Protein AF-A0A2H0YZ43-F1 (afdb_monomer_lite)

pLDDT: mean 73.73, std 10.96, range [47.09, 90.12]

Foldseek 3Di:
DDPVVVLVVVVVVVVVVVVVVVVVCVVDPDPDPQDPLLVQLVVLQVVLNVVVVVVVSSVVSNVVSVVSNVVVVVVVVVVVVCVVDDDD

Organism: NCBI:txid2014244

Structure (mmCIF, N/CA/C/O backbone):
data_AF-A0A2H0YZ43-F1
#
_entry.id   AF-A0A2H0YZ43-F1
#
loop_
_atom_site.group_PDB
_atom_site.id
_atom_site.type_symbol
_atom_site.label_atom_id
_atom_site.label_alt_id
_atom_site.label_comp_id
_atom_site.label_asym_id
_atom_site.label_entity_id
_atom_site.label_seq_id
_atom_site.pdbx_PDB_ins_code
_atom_site.Cartn_x
_atom_site.Cartn_y
_atom_site.Cartn_z
_atom_site.occupancy
_atom_site.B_iso_or_equiv
_atom_site.auth_seq_id
_atom_site.auth_comp_id
_atom_site.auth_asym_id
_atom_site.auth_atom_id
_atom_site.pdbx_PDB_model_num
ATOM 1 N N . MET A 1 1 ? 5.899 -12.396 -20.097 1.00 55.50 1 MET A N 1
ATOM 2 C CA . MET A 1 1 ? 4.814 -11.399 -19.991 1.00 55.50 1 MET A CA 1
ATOM 3 C C . MET A 1 1 ? 5.384 -10.093 -20.485 1.00 55.50 1 MET A C 1
ATOM 5 O O . MET A 1 1 ? 6.437 -9.699 -19.988 1.00 55.50 1 MET A O 1
ATOM 9 N N . ASP A 1 2 ? 4.755 -9.487 -21.485 1.00 76.75 2 ASP A N 1
ATOM 10 C CA . ASP A 1 2 ? 5.210 -8.200 -22.005 1.00 76.75 2 ASP A CA 1
ATOM 11 C C . ASP A 1 2 ? 5.164 -7.122 -20.920 1.00 76.75 2 ASP A C 1
ATOM 13 O O . ASP A 1 2 ? 4.333 -7.172 -20.006 1.00 76.75 2 ASP A O 1
ATOM 17 N N . ALA A 1 3 ? 6.053 -6.132 -21.019 1.00 72.56 3 ALA A N 1
ATOM 18 C CA . ALA A 1 3 ? 6.112 -5.017 -20.072 1.00 72.56 3 ALA A CA 1
ATOM 19 C C . ALA A 1 3 ? 4.749 -4.311 -19.927 1.00 72.56 3 ALA A C 1
ATOM 21 O O . ALA A 1 3 ? 4.358 -3.922 -18.827 1.00 72.56 3 ALA A O 1
ATOM 22 N N . SER A 1 4 ? 3.985 -4.246 -21.017 1.00 76.00 4 SER A N 1
ATOM 23 C CA . SER A 1 4 ? 2.620 -3.723 -21.064 1.00 76.0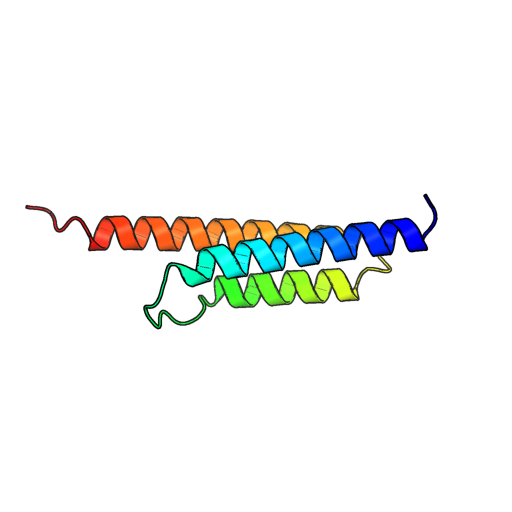0 4 SER A CA 1
ATOM 24 C C . SER A 1 4 ? 1.620 -4.565 -20.261 1.00 76.00 4 SER A C 1
ATOM 26 O O . SER A 1 4 ? 0.801 -4.004 -19.537 1.00 76.00 4 SER A O 1
ATOM 28 N N . GLN A 1 5 ? 1.709 -5.898 -20.297 1.00 75.69 5 GLN A N 1
ATOM 29 C CA . GLN A 1 5 ? 0.845 -6.771 -19.486 1.00 75.69 5 GLN A CA 1
ATOM 30 C C . GLN A 1 5 ? 1.125 -6.632 -17.987 1.00 75.69 5 GLN A C 1
ATOM 32 O O . GLN A 1 5 ? 0.196 -6.671 -17.181 1.00 75.69 5 GLN A O 1
ATOM 37 N N . ILE A 1 6 ? 2.392 -6.441 -17.612 1.00 77.56 6 ILE A N 1
ATOM 38 C CA . ILE A 1 6 ? 2.790 -6.243 -16.213 1.00 77.56 6 ILE A CA 1
ATOM 39 C C . ILE A 1 6 ? 2.232 -4.917 -15.682 1.00 77.56 6 ILE A C 1
ATOM 41 O O . ILE A 1 6 ? 1.644 -4.901 -14.603 1.00 77.56 6 ILE A O 1
ATOM 45 N N . TYR A 1 7 ? 2.327 -3.832 -16.457 1.00 74.62 7 TYR A N 1
ATOM 46 C CA . TYR A 1 7 ? 1.738 -2.543 -16.078 1.00 74.62 7 TYR A CA 1
ATOM 47 C C . TYR A 1 7 ? 0.226 -2.633 -15.879 1.00 74.62 7 TYR A C 1
ATOM 49 O O . TYR A 1 7 ? -0.284 -2.186 -14.854 1.00 74.62 7 TYR A O 1
ATOM 57 N N . ILE A 1 8 ? -0.484 -3.273 -16.812 1.00 80.75 8 ILE A N 1
ATOM 58 C CA . ILE A 1 8 ? -1.938 -3.455 -16.719 1.00 80.75 8 ILE A CA 1
ATOM 59 C C . ILE A 1 8 ? -2.307 -4.247 -15.459 1.00 80.75 8 ILE A C 1
ATOM 61 O O . ILE A 1 8 ? -3.239 -3.869 -14.748 1.00 80.75 8 ILE A O 1
ATOM 65 N N . ALA A 1 9 ? -1.561 -5.309 -15.146 1.00 76.75 9 ALA A N 1
ATOM 66 C CA . ALA A 1 9 ? -1.797 -6.110 -13.950 1.00 76.75 9 ALA A CA 1
ATOM 67 C C . ALA A 1 9 ? -1.599 -5.293 -12.661 1.00 76.75 9 ALA A C 1
ATOM 69 O O . ALA A 1 9 ? -2.438 -5.353 -11.762 1.00 76.75 9 ALA A O 1
ATOM 70 N N . ILE A 1 10 ? -0.542 -4.477 -12.583 1.00 75.88 10 ILE A N 1
ATOM 71 C CA . ILE A 1 10 ? -0.290 -3.598 -11.431 1.00 75.88 10 ILE A CA 1
ATOM 72 C C . ILE A 1 10 ? -1.398 -2.550 -11.304 1.00 75.88 10 ILE A C 1
ATOM 74 O O . ILE A 1 10 ? -1.955 -2.381 -10.220 1.00 75.88 10 ILE A O 1
ATOM 78 N N . SER A 1 11 ? -1.766 -1.877 -12.397 1.00 75.12 11 SER A N 1
ATOM 79 C CA . SER A 1 11 ? -2.843 -0.881 -12.396 1.00 75.12 11 SER A CA 1
ATOM 80 C C . SER A 1 11 ? -4.180 -1.483 -11.960 1.00 75.12 11 SER A C 1
ATOM 82 O O . SER A 1 11 ? -4.908 -0.862 -11.184 1.00 75.12 11 SER A O 1
ATOM 84 N N . ALA A 1 12 ? -4.485 -2.710 -12.391 1.00 83.62 12 ALA A N 1
ATOM 85 C CA . ALA A 1 12 ? -5.678 -3.433 -11.964 1.00 83.62 12 ALA A CA 1
ATOM 86 C C . ALA A 1 12 ? -5.654 -3.738 -10.458 1.00 83.62 12 ALA A C 1
ATOM 88 O O . ALA A 1 12 ? -6.644 -3.496 -9.768 1.00 83.62 12 ALA A O 1
ATOM 89 N N . ILE A 1 13 ? -4.518 -4.198 -9.924 1.00 80.12 13 ILE A N 1
ATOM 90 C CA . ILE A 1 13 ? -4.350 -4.458 -8.487 1.00 80.12 13 ILE A CA 1
ATOM 91 C C . ILE A 1 13 ? -4.521 -3.167 -7.679 1.00 80.12 13 ILE A C 1
ATOM 93 O O . ILE A 1 13 ? -5.256 -3.153 -6.691 1.00 80.12 13 ILE A O 1
ATOM 97 N N . VAL A 1 14 ? -3.909 -2.063 -8.115 1.00 79.38 14 VAL A N 1
ATOM 98 C CA . VAL A 1 14 ? -4.042 -0.752 -7.461 1.00 79.38 14 VAL A 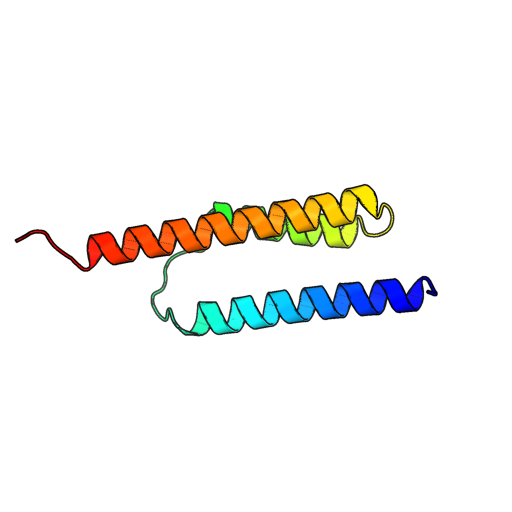CA 1
ATOM 99 C C . VAL A 1 14 ? -5.502 -0.292 -7.448 1.00 79.38 14 VAL A C 1
ATOM 101 O O . VAL A 1 14 ? -5.998 0.132 -6.404 1.00 79.38 14 VAL A O 1
ATOM 104 N N . LEU A 1 15 ? -6.223 -0.425 -8.564 1.00 79.50 15 LEU A N 1
ATOM 105 C CA . LEU A 1 15 ? -7.645 -0.076 -8.636 1.00 79.50 15 LEU A CA 1
ATOM 106 C C . LEU A 1 15 ? -8.505 -0.929 -7.701 1.00 79.50 15 LEU A C 1
ATOM 108 O O . LEU A 1 15 ? -9.387 -0.388 -7.035 1.00 79.50 15 LEU A O 1
ATOM 112 N N . ILE A 1 16 ? -8.230 -2.231 -7.598 1.00 78.69 16 ILE A N 1
ATOM 113 C CA . ILE A 1 16 ? -8.921 -3.120 -6.655 1.00 78.69 16 ILE A CA 1
ATOM 114 C C . ILE A 1 16 ? -8.674 -2.660 -5.214 1.00 78.69 16 ILE A C 1
ATOM 116 O O . ILE A 1 16 ? -9.623 -2.547 -4.440 1.00 78.69 16 ILE A O 1
ATOM 120 N N . VAL A 1 17 ? -7.430 -2.328 -4.856 1.00 77.81 17 VAL A N 1
ATOM 121 C CA . VAL A 1 17 ? -7.090 -1.823 -3.516 1.00 77.81 17 VAL A CA 1
ATOM 122 C C . VAL A 1 17 ? -7.819 -0.509 -3.222 1.00 77.81 17 VAL A C 1
ATOM 124 O O . VAL A 1 17 ? -8.435 -0.378 -2.162 1.00 77.81 17 VAL A O 1
ATOM 127 N N . ILE A 1 18 ? -7.825 0.443 -4.162 1.00 77.88 18 ILE A N 1
ATOM 128 C CA . ILE A 1 18 ? -8.548 1.717 -4.020 1.00 77.88 18 ILE A CA 1
ATOM 129 C C . ILE A 1 18 ? -10.053 1.471 -3.850 1.00 77.88 18 ILE A C 1
ATOM 131 O O . ILE A 1 18 ? -10.669 2.052 -2.954 1.00 77.88 18 ILE A O 1
ATOM 135 N N . ALA A 1 19 ? -10.647 0.594 -4.662 1.00 72.56 19 ALA A N 1
ATOM 136 C CA . ALA A 1 19 ? -12.065 0.255 -4.584 1.00 72.56 19 ALA A CA 1
ATOM 137 C C . ALA A 1 19 ? -12.426 -0.369 -3.227 1.00 72.56 19 ALA A C 1
ATOM 139 O O . ALA A 1 19 ? -13.394 0.051 -2.590 1.00 72.56 19 ALA A O 1
ATOM 140 N N . VAL A 1 20 ? -11.618 -1.312 -2.736 1.00 75.19 20 VAL A N 1
ATOM 141 C CA . VAL A 1 20 ? -11.798 -1.946 -1.422 1.00 75.19 20 VAL A CA 1
ATOM 142 C C . VAL A 1 20 ? -11.699 -0.914 -0.298 1.00 75.19 20 VAL A C 1
ATOM 144 O O . VAL A 1 20 ? -12.569 -0.877 0.576 1.00 75.19 20 VAL A O 1
ATOM 147 N N . LEU A 1 21 ? -10.700 -0.026 -0.338 1.00 67.50 21 LEU A N 1
ATOM 148 C CA . LEU A 1 21 ? -10.560 1.063 0.632 1.00 67.50 21 LEU A CA 1
ATOM 149 C C . LEU A 1 21 ? -11.771 2.001 0.613 1.00 67.50 21 LEU A C 1
ATOM 151 O O . LEU A 1 21 ? -12.272 2.380 1.673 1.00 67.50 21 LEU A O 1
AT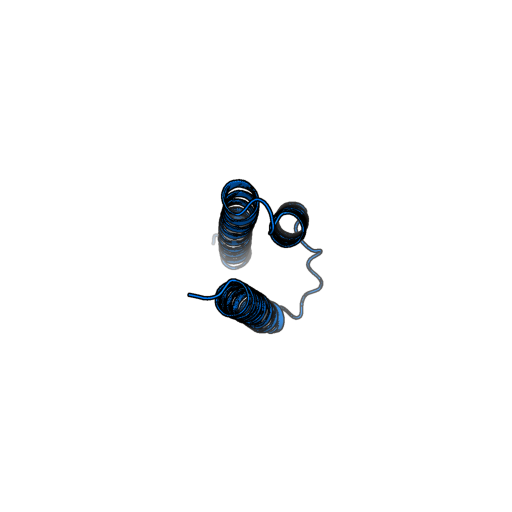OM 155 N N . PHE A 1 22 ? -12.275 2.351 -0.570 1.00 68.62 22 PHE A N 1
ATOM 156 C CA . PHE A 1 22 ? -13.433 3.227 -0.713 1.00 68.62 22 PHE A CA 1
ATOM 157 C C . PHE A 1 22 ? -14.709 2.585 -0.151 1.00 68.62 22 PHE A C 1
ATOM 159 O O . PHE A 1 22 ? -15.456 3.228 0.591 1.00 68.62 22 PHE A O 1
ATOM 166 N N . VAL A 1 23 ? -14.928 1.296 -0.425 1.00 68.25 23 VAL A N 1
ATOM 167 C CA . VAL A 1 23 ? -16.057 0.519 0.111 1.00 68.25 23 VAL A CA 1
ATOM 168 C C . VAL A 1 23 ? -15.974 0.393 1.635 1.00 68.25 23 VAL A C 1
ATOM 170 O O . VAL A 1 23 ? -16.976 0.608 2.319 1.00 68.25 23 VAL A O 1
ATOM 173 N N . LEU A 1 24 ? -14.788 0.125 2.189 1.00 59.81 24 LEU A N 1
ATOM 174 C CA . LEU A 1 24 ? -14.562 0.065 3.638 1.00 59.81 24 LEU A CA 1
ATOM 175 C C . LEU A 1 24 ? -14.798 1.425 4.313 1.00 59.81 24 LEU A C 1
ATOM 177 O O . LEU A 1 24 ? -15.415 1.485 5.378 1.00 59.81 24 LEU A O 1
ATOM 181 N N . LYS A 1 25 ? -14.357 2.521 3.682 1.00 55.38 25 LYS A N 1
ATOM 182 C CA . LYS A 1 25 ? -14.517 3.886 4.202 1.00 55.38 25 LYS A CA 1
ATOM 183 C C . LYS A 1 25 ? -15.973 4.363 4.155 1.00 55.38 25 LYS A C 1
ATOM 185 O O . LYS A 1 25 ? -16.394 5.100 5.041 1.00 55.38 25 LYS A O 1
ATOM 190 N N . ARG A 1 26 ? -16.780 3.892 3.193 1.00 51.44 26 ARG A N 1
ATOM 191 C CA . ARG A 1 26 ? -18.210 4.245 3.060 1.00 51.44 26 ARG A CA 1
ATOM 192 C C . ARG A 1 26 ? -19.050 3.869 4.289 1.00 51.44 26 ARG A C 1
ATOM 194 O O . ARG A 1 26 ? -20.084 4.493 4.520 1.00 51.44 26 ARG A O 1
ATOM 201 N N . LYS A 1 27 ? -18.616 2.882 5.083 1.00 47.41 27 LYS A N 1
ATOM 202 C CA . LYS A 1 27 ? -19.315 2.456 6.307 1.00 47.41 27 LYS A CA 1
ATOM 203 C C . LYS A 1 27 ? -19.155 3.446 7.471 1.00 47.41 27 LYS A C 1
ATOM 205 O O . LYS A 1 27 ? -19.978 3.428 8.380 1.00 47.41 27 LYS A O 1
ATOM 210 N N . ASP A 1 28 ? -18.169 4.343 7.431 1.00 50.16 28 ASP A N 1
ATOM 211 C CA . ASP A 1 28 ? -17.896 5.283 8.519 1.00 50.16 28 ASP A CA 1
ATOM 212 C C . ASP A 1 28 ? -18.259 6.721 8.133 1.00 50.16 28 ASP A C 1
ATOM 214 O O . ASP A 1 28 ? -17.421 7.528 7.746 1.00 50.16 28 ASP A O 1
ATOM 218 N N . ARG A 1 29 ? -19.549 7.057 8.240 1.00 47.09 29 ARG A N 1
ATOM 219 C CA . ARG A 1 29 ? -20.070 8.422 8.027 1.00 47.09 29 ARG A CA 1
ATOM 220 C C . ARG A 1 29 ? -19.698 9.423 9.132 1.00 47.09 29 ARG A C 1
ATOM 222 O O . ARG A 1 29 ? -20.210 10.537 9.131 1.00 47.09 29 ARG A O 1
ATOM 229 N N . ASN A 1 30 ? -18.811 9.065 10.059 1.00 50.53 30 ASN A N 1
ATOM 230 C CA . ASN A 1 30 ? -18.303 9.999 11.055 1.00 50.53 30 ASN A CA 1
ATOM 231 C C . ASN A 1 30 ? -16.963 10.561 10.587 1.00 50.53 30 ASN A C 1
ATOM 233 O O . ASN A 1 30 ? -16.068 9.810 10.221 1.00 50.53 30 ASN A O 1
ATOM 237 N N . GLN A 1 31 ? -16.852 11.888 10.620 1.00 50.44 31 GLN A N 1
ATOM 238 C CA . GLN A 1 31 ? -15.762 12.765 10.167 1.00 50.44 31 GLN A CA 1
ATOM 239 C C . GLN A 1 31 ? -14.408 12.521 10.877 1.00 50.44 31 GLN A C 1
ATOM 241 O O . GLN A 1 31 ? -13.733 13.453 11.316 1.00 50.44 31 GLN A O 1
ATOM 246 N N . LYS A 1 32 ? -13.990 11.267 11.064 1.00 55.31 32 LYS A N 1
ATOM 247 C CA . LYS A 1 32 ? -12.713 10.934 11.686 1.00 55.31 32 LYS A CA 1
ATOM 248 C C . LYS A 1 32 ? -11.625 11.201 10.650 1.00 55.31 32 LYS A C 1
ATOM 250 O O . LYS A 1 32 ? -11.509 10.494 9.651 1.00 55.31 32 LYS A O 1
ATOM 255 N N . LYS A 1 33 ? -10.896 12.298 10.885 1.00 59.94 33 LYS A N 1
ATOM 256 C CA . LYS A 1 33 ? -9.706 12.740 10.147 1.00 59.94 33 LYS A CA 1
ATOM 257 C C . LYS A 1 33 ? -8.874 11.528 9.723 1.00 59.94 33 LYS A C 1
ATOM 259 O O . LYS A 1 33 ? -8.671 10.623 10.533 1.00 59.94 33 LYS A O 1
ATOM 264 N N . LEU A 1 34 ? -8.417 11.521 8.466 1.00 58.22 34 LEU A N 1
ATOM 265 C CA . LEU A 1 34 ? -7.455 10.531 7.977 1.00 58.22 34 LEU A CA 1
ATOM 266 C C . LEU A 1 34 ? -6.336 10.402 9.012 1.00 58.22 34 LEU A C 1
ATOM 268 O O . LEU A 1 34 ? -5.728 11.406 9.387 1.00 58.22 34 LEU A O 1
ATOM 272 N N . SER A 1 35 ? -6.118 9.184 9.509 1.00 72.31 35 SER A N 1
ATOM 273 C CA . SER A 1 35 ? -5.008 8.919 10.415 1.00 72.31 35 SER A CA 1
ATOM 274 C C . SER A 1 35 ? -3.713 9.361 9.728 1.00 72.31 35 SER A C 1
ATOM 276 O O . SER A 1 35 ? -3.543 9.083 8.536 1.00 72.31 35 SER A O 1
ATOM 278 N N . PRO A 1 36 ? -2.783 10.017 10.439 1.00 76.88 36 PRO A N 1
ATOM 279 C CA . PRO A 1 36 ? -1.457 10.312 9.903 1.00 76.88 36 PRO A CA 1
ATOM 280 C C . PRO A 1 36 ? -0.784 9.065 9.311 1.00 76.88 36 PRO A C 1
ATOM 282 O O . PRO A 1 36 ? -0.098 9.157 8.299 1.00 76.88 36 PRO A O 1
ATOM 285 N N . LEU A 1 37 ? -1.053 7.887 9.889 1.00 75.00 37 LEU A N 1
ATOM 286 C CA . LEU A 1 37 ? -0.561 6.599 9.401 1.00 75.00 37 LEU A CA 1
ATOM 287 C C . LEU A 1 37 ? -1.171 6.219 8.046 1.00 75.00 37 LEU A C 1
ATOM 289 O O . LEU A 1 37 ? -0.457 5.753 7.162 1.00 75.00 37 LEU A O 1
ATOM 293 N N . ALA A 1 38 ? -2.469 6.468 7.857 1.00 76.31 38 ALA A N 1
ATOM 294 C CA . ALA A 1 38 ? -3.140 6.258 6.577 1.00 76.31 38 ALA A CA 1
ATOM 295 C C . ALA A 1 38 ? -2.617 7.213 5.496 1.00 76.31 38 ALA A C 1
ATOM 297 O O . ALA A 1 38 ? -2.440 6.797 4.356 1.00 76.31 38 ALA A O 1
ATOM 298 N N . ALA A 1 39 ? -2.337 8.474 5.844 1.00 79.69 39 ALA A N 1
ATOM 299 C CA . ALA A 1 39 ? -1.731 9.429 4.916 1.00 79.69 39 ALA A CA 1
ATOM 300 C C . ALA A 1 39 ? -0.322 8.980 4.491 1.00 79.69 39 ALA A C 1
ATOM 302 O O . ALA A 1 39 ? -0.001 8.992 3.304 1.00 79.69 39 ALA A O 1
ATOM 303 N N . PHE A 1 40 ? 0.487 8.512 5.443 1.00 83.06 40 PHE A N 1
ATOM 304 C CA . PHE A 1 40 ? 1.833 8.007 5.179 1.00 83.06 40 PHE A CA 1
ATOM 305 C C . PHE A 1 40 ? 1.821 6.745 4.306 1.00 83.06 40 PHE A C 1
ATOM 307 O O . PHE A 1 40 ? 2.572 6.649 3.338 1.00 83.06 40 PHE A O 1
ATOM 314 N N . ALA A 1 41 ? 0.908 5.811 4.594 1.00 82.06 41 ALA A N 1
ATOM 315 C CA . ALA A 1 41 ? 0.666 4.631 3.770 1.00 82.06 41 ALA A CA 1
ATOM 316 C C . ALA A 1 41 ? 0.288 5.006 2.329 1.00 82.06 41 ALA A C 1
ATOM 318 O O . ALA A 1 41 ? 0.785 4.406 1.379 1.00 82.06 41 ALA A O 1
ATOM 319 N N . PHE A 1 42 ? -0.551 6.030 2.159 1.00 80.94 42 PHE A N 1
ATOM 320 C CA . PHE A 1 42 ? -0.962 6.512 0.843 1.00 80.94 42 PHE A CA 1
ATOM 321 C C . PHE A 1 42 ? 0.211 7.078 0.040 1.00 80.94 42 PHE A C 1
ATOM 323 O O . PHE A 1 42 ? 0.362 6.754 -1.135 1.00 80.94 42 PHE A O 1
ATOM 330 N N . ILE A 1 43 ? 1.061 7.885 0.681 1.00 85.94 43 ILE A N 1
ATOM 331 C CA . ILE A 1 43 ? 2.264 8.443 0.053 1.00 85.94 43 ILE A CA 1
ATOM 332 C C . ILE A 1 43 ? 3.201 7.312 -0.378 1.00 85.94 43 ILE A C 1
ATOM 334 O O . ILE A 1 43 ? 3.627 7.299 -1.524 1.00 85.94 43 ILE A O 1
ATOM 338 N N . LEU A 1 44 ? 3.444 6.322 0.486 1.00 84.38 44 LEU A N 1
ATOM 339 C CA . LEU A 1 44 ? 4.260 5.144 0.168 1.00 84.38 44 LEU A CA 1
ATOM 340 C C . LEU A 1 44 ? 3.751 4.383 -1.060 1.00 84.38 44 LEU A C 1
ATOM 342 O O . LEU A 1 44 ? 4.542 4.027 -1.933 1.00 84.38 44 LEU A O 1
ATOM 346 N N . VAL A 1 45 ? 2.437 4.174 -1.161 1.00 82.19 45 VAL A N 1
ATOM 347 C CA . VAL A 1 45 ? 1.832 3.514 -2.325 1.00 82.19 45 VAL A CA 1
ATOM 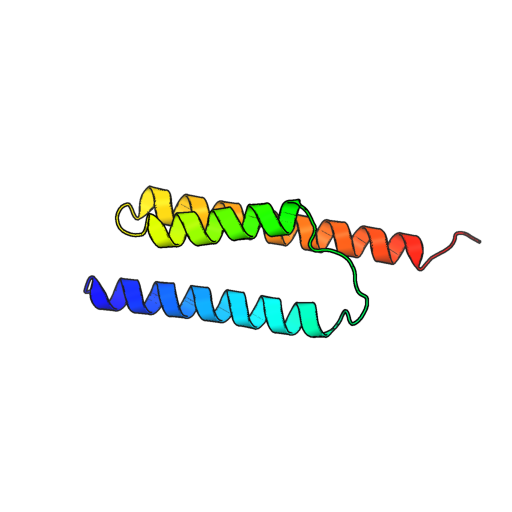348 C C . VAL A 1 45 ? 2.003 4.362 -3.586 1.00 82.19 45 VAL A C 1
ATOM 350 O O . VAL A 1 45 ? 2.425 3.832 -4.609 1.00 82.19 45 VAL A O 1
ATOM 353 N N . ILE A 1 46 ? 1.735 5.670 -3.524 1.00 80.88 46 ILE A N 1
ATOM 354 C CA . ILE A 1 46 ? 1.909 6.576 -4.673 1.00 80.88 46 ILE A CA 1
ATOM 355 C C . ILE A 1 46 ? 3.373 6.598 -5.122 1.00 80.88 46 ILE A C 1
ATOM 357 O O . ILE A 1 46 ? 3.651 6.424 -6.305 1.00 80.88 46 ILE A O 1
ATOM 361 N N . THR A 1 47 ? 4.314 6.758 -4.192 1.00 84.06 47 THR A N 1
ATOM 362 C CA . THR A 1 47 ? 5.750 6.751 -4.487 1.00 84.06 47 THR A CA 1
ATOM 363 C C . THR A 1 47 ? 6.188 5.417 -5.084 1.00 84.06 47 THR A C 1
ATOM 365 O O . THR A 1 47 ? 6.950 5.419 -6.043 1.00 84.06 47 THR A O 1
ATOM 368 N N . GLY A 1 48 ? 5.675 4.286 -4.592 1.00 80.81 48 GLY A N 1
ATOM 369 C CA . GLY A 1 48 ? 5.981 2.973 -5.159 1.00 80.81 48 GLY A CA 1
ATOM 370 C C . GLY A 1 48 ? 5.416 2.756 -6.566 1.00 80.81 48 GLY A C 1
ATOM 371 O O . GLY A 1 48 ? 6.045 2.085 -7.377 1.00 80.81 48 GLY A O 1
ATOM 372 N N . ILE A 1 49 ? 4.276 3.372 -6.892 1.00 77.81 49 ILE A N 1
ATOM 373 C CA . ILE A 1 49 ? 3.731 3.384 -8.259 1.00 77.81 49 ILE A CA 1
ATOM 374 C C . ILE A 1 49 ? 4.605 4.247 -9.182 1.00 77.81 49 ILE A C 1
ATOM 376 O O . ILE A 1 49 ? 4.884 3.840 -10.307 1.00 77.81 49 ILE A O 1
ATOM 380 N N . VAL A 1 50 ? 5.058 5.416 -8.713 1.00 78.50 50 VAL A N 1
ATOM 381 C CA . VAL A 1 50 ? 5.940 6.316 -9.482 1.00 78.50 50 VAL A CA 1
ATOM 382 C C . VAL A 1 50 ? 7.309 5.677 -9.733 1.00 78.50 50 VAL A C 1
ATOM 384 O O . VAL A 1 50 ? 7.825 5.770 -10.838 1.00 78.50 50 VAL A O 1
ATOM 387 N N . PHE A 1 51 ? 7.862 4.962 -8.751 1.00 81.12 51 PHE A N 1
ATOM 388 C CA . PHE A 1 51 ? 9.097 4.175 -8.881 1.00 81.12 51 PHE A CA 1
ATOM 389 C C . PHE A 1 51 ? 8.889 2.816 -9.582 1.00 81.12 51 PHE A C 1
ATOM 391 O O . PHE A 1 51 ? 9.717 1.919 -9.445 1.00 81.12 51 PHE A O 1
ATOM 398 N N . GLY A 1 52 ? 7.798 2.646 -10.339 1.00 66.81 52 GLY A N 1
ATOM 399 C CA . GLY A 1 52 ? 7.450 1.395 -11.023 1.00 66.81 52 GLY A CA 1
ATOM 400 C C . GLY A 1 52 ? 8.492 0.892 -12.033 1.00 66.81 52 GLY A C 1
ATOM 401 O O . GLY A 1 52 ? 8.494 -0.301 -12.344 1.00 66.81 52 GLY A O 1
ATOM 402 N N . ASP A 1 53 ? 9.395 1.766 -12.488 1.00 73.44 53 ASP A N 1
ATOM 403 C CA . ASP A 1 53 ? 10.540 1.400 -13.329 1.00 73.44 53 ASP A CA 1
ATOM 404 C C . ASP A 1 53 ? 11.526 0.492 -12.575 1.00 73.44 53 ASP A C 1
ATOM 406 O O . ASP A 1 53 ? 11.893 -0.583 -13.059 1.00 73.44 53 ASP A O 1
ATOM 410 N N . ASP A 1 54 ? 11.864 0.850 -11.333 1.00 78.62 54 ASP A N 1
ATOM 411 C CA . ASP A 1 54 ? 12.628 0.001 -10.421 1.00 78.62 54 ASP A CA 1
ATOM 412 C C . ASP A 1 54 ? 11.679 -0.912 -9.652 1.00 78.62 54 ASP A C 1
ATOM 414 O O . ASP A 1 54 ? 11.345 -0.691 -8.487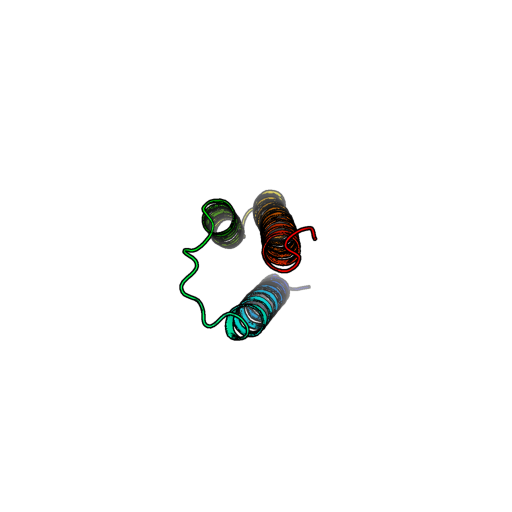 1.00 78.62 54 ASP A O 1
ATOM 418 N N . ARG A 1 55 ? 11.255 -1.989 -10.319 1.00 79.00 55 ARG A N 1
ATOM 419 C CA . ARG A 1 55 ? 10.278 -2.968 -9.810 1.00 79.00 55 ARG A CA 1
ATOM 420 C C . ARG A 1 55 ? 10.524 -3.385 -8.358 1.00 79.00 55 ARG A C 1
ATOM 422 O O . ARG A 1 55 ? 9.580 -3.487 -7.583 1.00 79.00 55 ARG A O 1
ATOM 429 N N . ILE A 1 56 ? 11.783 -3.617 -7.980 1.00 83.94 56 ILE A N 1
ATOM 430 C CA . ILE A 1 56 ? 12.158 -4.021 -6.615 1.00 83.94 56 ILE A CA 1
ATOM 431 C C . ILE A 1 56 ? 11.785 -2.928 -5.607 1.00 83.94 56 ILE A C 1
ATOM 433 O O . ILE A 1 56 ? 11.175 -3.216 -4.575 1.00 83.94 56 ILE A O 1
ATOM 437 N N . ILE A 1 57 ? 12.120 -1.676 -5.916 1.00 81.50 57 ILE A N 1
ATOM 438 C CA . ILE A 1 57 ? 11.843 -0.513 -5.073 1.00 81.50 57 ILE A CA 1
ATOM 439 C C . ILE A 1 57 ? 10.335 -0.243 -5.077 1.00 81.50 57 ILE A C 1
ATOM 441 O O . ILE A 1 57 ? 9.719 -0.232 -4.011 1.00 81.50 57 ILE A O 1
ATOM 445 N N . GLY A 1 58 ? 9.714 -0.149 -6.254 1.00 81.88 58 GLY A N 1
ATOM 446 C CA . GLY A 1 58 ? 8.284 0.112 -6.412 1.00 81.88 58 GLY A CA 1
ATOM 447 C C . GLY A 1 58 ? 7.396 -0.878 -5.653 1.00 81.88 58 GLY A C 1
ATOM 448 O O . GLY A 1 58 ? 6.543 -0.467 -4.863 1.00 81.88 58 GLY A O 1
ATOM 449 N N . TYR A 1 59 ? 7.638 -2.186 -5.794 1.00 81.56 59 TYR A N 1
ATOM 450 C CA . TYR A 1 59 ? 6.867 -3.203 -5.070 1.00 81.56 59 TYR A CA 1
ATOM 451 C C . TYR A 1 59 ? 7.124 -3.195 -3.566 1.00 81.56 59 TYR A C 1
ATOM 453 O O . TYR A 1 59 ? 6.191 -3.426 -2.797 1.00 81.56 59 TYR A O 1
ATOM 461 N N . SER A 1 60 ? 8.350 -2.891 -3.134 1.00 86.50 60 SER A N 1
ATOM 462 C CA . SER A 1 60 ? 8.667 -2.777 -1.707 1.00 86.50 60 SER A CA 1
ATOM 463 C C . SER A 1 60 ? 7.918 -1.606 -1.070 1.00 86.50 60 SER A C 1
ATOM 465 O O . SER A 1 60 ? 7.284 -1.774 -0.030 1.00 86.50 60 SER A O 1
ATOM 467 N N . LEU A 1 61 ? 7.913 -0.439 -1.722 1.00 86.12 61 LEU A N 1
ATOM 468 C CA . LEU A 1 61 ? 7.175 0.750 -1.280 1.00 86.12 61 LEU A CA 1
ATOM 469 C C . LEU A 1 61 ? 5.662 0.495 -1.218 1.00 86.12 61 LEU A C 1
ATOM 471 O O . LEU A 1 61 ? 5.031 0.802 -0.204 1.00 86.12 61 LEU A O 1
ATOM 475 N N . ILE A 1 62 ? 5.089 -0.126 -2.256 1.00 83.44 62 ILE A N 1
ATOM 476 C CA . ILE A 1 62 ? 3.665 -0.499 -2.279 1.00 83.44 62 ILE A CA 1
ATOM 477 C C . ILE A 1 62 ? 3.351 -1.495 -1.155 1.00 83.44 62 ILE A C 1
ATOM 479 O O . ILE A 1 62 ? 2.372 -1.314 -0.429 1.00 83.44 62 ILE A O 1
ATOM 483 N N . GLY A 1 63 ? 4.187 -2.521 -0.978 1.00 85.62 63 GLY A N 1
ATOM 484 C CA . GLY A 1 63 ? 4.020 -3.533 0.062 1.00 85.62 63 GLY A CA 1
ATOM 485 C C . GLY A 1 63 ? 4.051 -2.936 1.468 1.00 85.62 63 GLY A C 1
ATOM 486 O O . GLY A 1 63 ? 3.151 -3.192 2.268 1.00 85.62 63 GLY A O 1
ATOM 487 N N . ILE A 1 64 ? 5.032 -2.078 1.758 1.00 90.12 64 ILE A N 1
ATOM 488 C CA . ILE A 1 64 ? 5.148 -1.382 3.048 1.00 90.12 64 ILE A CA 1
ATOM 489 C C . ILE A 1 64 ? 3.937 -0.470 3.279 1.00 90.12 64 ILE A C 1
ATOM 491 O O . ILE A 1 64 ? 3.351 -0.490 4.364 1.00 90.12 64 ILE A O 1
ATOM 495 N N . GLY A 1 65 ? 3.520 0.292 2.263 1.00 87.44 65 GLY A N 1
ATOM 496 C CA . GLY A 1 65 ? 2.335 1.145 2.343 1.00 87.44 65 GLY A CA 1
ATOM 497 C C . GLY A 1 65 ? 1.065 0.351 2.658 1.00 87.44 65 GLY A C 1
ATOM 498 O O . GLY A 1 65 ? 0.283 0.744 3.526 1.00 87.44 65 GLY A O 1
ATOM 499 N N . LEU A 1 66 ? 0.892 -0.819 2.038 1.00 84.75 66 LEU A N 1
ATOM 500 C CA . LEU A 1 66 ? -0.242 -1.702 2.305 1.00 84.75 66 LEU A CA 1
ATOM 501 C C . LEU A 1 66 ? -0.227 -2.254 3.739 1.00 84.75 66 LEU A C 1
ATOM 503 O O . LEU A 1 66 ? -1.255 -2.224 4.417 1.00 84.75 66 LEU A O 1
ATOM 507 N N . VAL A 1 67 ? 0.928 -2.716 4.227 1.00 88.00 67 VAL A N 1
ATOM 508 C CA . VAL A 1 67 ? 1.074 -3.219 5.605 1.00 88.00 67 VAL A CA 1
ATOM 509 C C . VAL A 1 67 ? 0.735 -2.128 6.623 1.00 88.00 67 VAL A C 1
ATOM 511 O O . VAL A 1 67 ? -0.024 -2.377 7.562 1.00 88.00 67 VAL A O 1
ATOM 514 N N . LEU A 1 68 ? 1.219 -0.900 6.418 1.00 85.88 68 LEU A N 1
ATOM 515 C CA . LEU A 1 68 ? 0.897 0.236 7.288 1.00 85.88 68 LEU A CA 1
ATOM 516 C C . LEU A 1 68 ? -0.599 0.563 7.292 1.00 85.88 68 LEU A C 1
ATOM 518 O O . LEU A 1 68 ? -1.160 0.825 8.357 1.00 85.88 68 LEU A O 1
ATOM 522 N N . ALA A 1 69 ? -1.260 0.498 6.134 1.00 82.56 69 ALA A N 1
ATOM 523 C CA . ALA A 1 69 ? -2.702 0.702 6.046 1.00 82.56 69 ALA A CA 1
ATOM 524 C C . ALA A 1 69 ? -3.480 -0.359 6.845 1.00 82.56 69 ALA A C 1
ATOM 526 O O . ALA A 1 69 ? -4.427 -0.023 7.558 1.00 82.56 69 ALA A O 1
ATOM 527 N N . ILE A 1 70 ? -3.062 -1.628 6.785 1.00 81.56 70 ILE A N 1
ATOM 528 C CA . ILE A 1 70 ? -3.672 -2.710 7.574 1.00 81.56 70 ILE A CA 1
ATOM 529 C C . ILE A 1 70 ? -3.503 -2.445 9.074 1.00 81.56 70 ILE A C 1
ATOM 531 O O . ILE A 1 70 ? -4.481 -2.530 9.821 1.00 81.56 70 ILE A O 1
ATOM 535 N N . ILE A 1 71 ? -2.295 -2.082 9.517 1.00 84.69 71 ILE A N 1
ATOM 536 C CA . ILE A 1 71 ? -2.013 -1.765 10.926 1.00 84.69 71 ILE A CA 1
ATOM 537 C C . ILE A 1 71 ? -2.904 -0.617 11.412 1.00 84.69 71 ILE A C 1
ATOM 539 O O . ILE A 1 71 ? -3.489 -0.710 12.494 1.00 84.69 71 ILE A O 1
ATOM 543 N N . ASP A 1 72 ? -3.047 0.441 10.613 1.00 82.62 72 ASP A N 1
ATOM 544 C CA . ASP A 1 72 ? -3.891 1.587 10.951 1.00 82.62 72 ASP A CA 1
ATOM 545 C C . ASP A 1 72 ? -5.365 1.185 11.105 1.00 82.62 72 ASP A C 1
ATOM 547 O O . ASP A 1 72 ? -6.001 1.510 12.110 1.00 82.62 72 ASP A O 1
ATOM 551 N N . ILE A 1 73 ? -5.892 0.382 10.173 1.00 77.62 73 ILE A N 1
ATOM 552 C CA . ILE A 1 73 ? -7.272 -0.120 10.223 1.00 77.62 73 ILE A CA 1
ATOM 553 C C . ILE A 1 73 ? -7.502 -0.972 11.475 1.00 77.62 73 ILE A C 1
ATOM 555 O O . ILE A 1 73 ? -8.499 -0.773 12.176 1.00 77.62 73 ILE A O 1
ATOM 559 N N . VAL A 1 74 ? -6.597 -1.906 11.781 1.00 81.00 74 VAL A N 1
ATOM 560 C CA . VAL A 1 74 ? -6.702 -2.767 12.971 1.00 81.00 74 VAL A CA 1
ATOM 561 C C . VAL A 1 74 ? -6.652 -1.927 14.249 1.00 81.00 74 VAL A C 1
ATOM 563 O O . VAL A 1 74 ? -7.454 -2.140 15.161 1.00 81.00 74 VAL A O 1
ATOM 566 N N . ARG A 1 75 ? -5.770 -0.921 14.307 1.00 79.56 75 ARG A N 1
ATOM 567 C CA . ARG A 1 75 ? -5.645 -0.012 15.455 1.00 79.56 75 ARG A CA 1
ATOM 568 C C . ARG A 1 75 ? -6.899 0.838 15.660 1.00 79.56 75 ARG A C 1
ATOM 570 O O . ARG A 1 75 ? -7.359 0.984 16.793 1.00 79.56 75 ARG A O 1
ATOM 577 N N . ILE A 1 76 ? -7.479 1.373 14.585 1.00 77.31 76 ILE A N 1
ATOM 578 C CA . ILE A 1 76 ? -8.713 2.170 14.643 1.00 77.31 76 ILE A CA 1
ATOM 579 C C . ILE A 1 76 ? -9.904 1.308 15.078 1.00 77.31 76 ILE A C 1
ATOM 581 O O . ILE A 1 76 ? -10.734 1.777 15.860 1.00 77.31 76 ILE A O 1
ATOM 585 N N . ARG A 1 77 ? -9.991 0.055 14.607 1.00 73.38 77 ARG A N 1
ATOM 586 C CA . ARG A 1 77 ? -11.049 -0.886 15.012 1.00 73.38 77 ARG A CA 1
ATOM 587 C C . ARG A 1 77 ? -10.991 -1.202 16.503 1.00 73.38 77 ARG A C 1
ATOM 589 O O . ARG A 1 77 ? -11.997 -0.997 17.174 1.00 73.38 77 ARG A O 1
ATOM 596 N N . LYS A 1 78 ? -9.815 -1.567 17.032 1.00 71.38 78 LYS A N 1
ATOM 597 C CA . LYS A 1 78 ? -9.630 -1.806 18.476 1.00 71.38 78 LYS A CA 1
ATOM 598 C C . LYS A 1 78 ? -10.032 -0.598 19.323 1.00 71.38 78 LYS A C 1
ATOM 600 O O . LYS A 1 78 ? -10.715 -0.752 20.327 1.00 71.38 78 LYS A O 1
ATOM 605 N N . LYS A 1 79 ? -9.659 0.616 18.896 1.00 69.81 79 LYS A N 1
ATOM 606 C CA . LYS A 1 79 ? -10.036 1.845 19.611 1.00 69.81 79 LYS A CA 1
ATOM 607 C C . LYS A 1 79 ? -11.555 2.055 19.651 1.00 69.81 79 LYS A C 1
ATOM 609 O O . LYS A 1 79 ? -12.078 2.493 20.665 1.00 69.81 79 LYS A O 1
ATOM 614 N N . LYS A 1 80 ? -12.268 1.740 18.564 1.00 65.44 80 LYS A N 1
ATOM 615 C CA . LYS A 1 80 ? -13.736 1.838 18.528 1.00 65.44 80 LYS A CA 1
ATOM 616 C C . LYS A 1 80 ? -14.430 0.805 19.406 1.00 65.44 80 LYS A C 1
ATOM 618 O O . LYS A 1 80 ? -15.407 1.166 20.045 1.00 65.44 80 LYS A O 1
ATOM 623 N N . GLU A 1 81 ? -13.940 -0.432 19.434 1.00 63.22 81 GLU A N 1
ATOM 624 C CA . GLU A 1 81 ? -14.494 -1.484 20.299 1.00 63.22 81 GLU A CA 1
ATOM 625 C C . GLU A 1 81 ? -14.374 -1.104 21.780 1.00 63.22 81 GLU A C 1
ATOM 627 O O . GLU A 1 81 ? -15.329 -1.270 22.537 1.00 63.22 81 GLU A O 1
ATOM 632 N N . GLN A 1 82 ? -13.247 -0.496 22.161 1.00 60.72 82 GLN A N 1
ATOM 633 C CA . GLN A 1 82 ? -12.995 -0.039 23.526 1.00 60.72 82 GLN A CA 1
ATOM 634 C C . GLN A 1 82 ? -13.849 1.179 23.930 1.00 60.72 82 GLN A C 1
ATOM 636 O O . GLN A 1 82 ? -14.320 1.227 25.058 1.00 60.72 82 GLN A O 1
ATOM 641 N N . ASP A 1 83 ? -14.124 2.113 23.011 1.00 59.12 83 ASP A N 1
ATOM 642 C CA . ASP A 1 83 ? -15.060 3.230 23.256 1.00 59.12 83 ASP A CA 1
ATOM 643 C C . ASP A 1 83 ? -16.539 2.773 23.297 1.00 59.12 83 ASP A C 1
ATOM 645 O O . ASP A 1 83 ? -17.384 3.477 23.846 1.00 59.12 83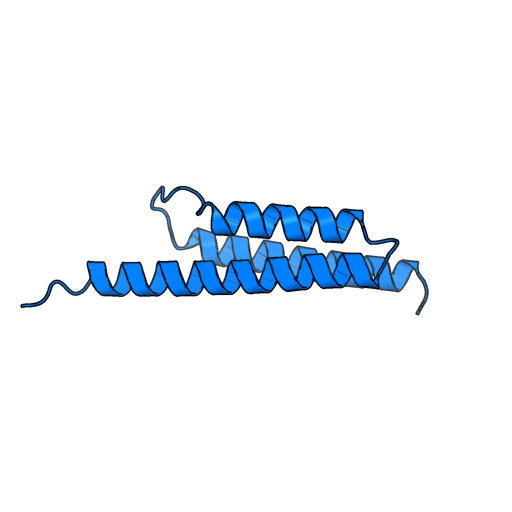 ASP A O 1
ATOM 649 N N . SER A 1 84 ? -16.881 1.623 22.695 1.00 61.72 84 SER A N 1
ATOM 650 C CA . SER A 1 84 ? -18.264 1.109 22.620 1.00 61.72 84 SER A CA 1
ATOM 651 C C . SER A 1 84 ? -18.669 0.158 23.750 1.00 61.72 84 SER A C 1
ATOM 653 O O . SER A 1 84 ? -19.850 -0.162 23.866 1.00 61.72 84 SER A O 1
ATOM 655 N N . ASN A 1 85 ? -17.717 -0.279 24.577 1.00 61.78 85 ASN A N 1
ATOM 656 C CA . ASN A 1 85 ? -17.980 -1.052 25.787 1.00 61.78 85 ASN A CA 1
ATOM 657 C C . ASN A 1 85 ? -17.476 -0.257 27.001 1.00 61.78 85 ASN A C 1
ATOM 659 O O . ASN A 1 85 ? -16.360 -0.508 27.464 1.00 61.78 85 ASN A O 1
ATOM 663 N N . PRO A 1 86 ? -18.240 0.741 27.489 1.00 56.38 86 PRO A N 1
ATOM 664 C CA . PRO A 1 86 ? -17.911 1.375 28.750 1.00 56.38 86 PRO A CA 1
ATOM 665 C C . PRO A 1 86 ? -18.049 0.298 29.823 1.00 56.38 86 PRO A C 1
ATOM 667 O O . PRO A 1 86 ? -19.128 -0.261 30.012 1.00 56.38 86 PRO A O 1
ATOM 670 N N . SER A 1 87 ? -16.928 -0.036 30.456 1.00 68.69 87 SER A N 1
ATOM 671 C CA . SER A 1 87 ? -16.871 -0.896 31.629 1.00 68.69 87 SER A CA 1
ATOM 672 C C . SER A 1 87 ? -18.003 -0.517 32.583 1.00 68.69 87 SER A C 1
ATOM 674 O O . SER A 1 87 ? -18.072 0.632 33.027 1.00 68.69 87 SER A O 1
ATOM 676 N N . GLN A 1 88 ? -18.898 -1.476 32.815 1.00 50.78 88 GLN A N 1
ATOM 677 C CA . GLN A 1 88 ? -19.801 -1.479 33.961 1.00 50.78 88 GLN A CA 1
ATOM 678 C C . GLN A 1 88 ? -18.988 -1.461 35.255 1.00 50.78 88 GLN A C 1
ATOM 680 O O . GLN A 1 88 ? -17.914 -2.112 35.269 1.00 50.78 88 GLN A O 1
#

Sequence (88 aa):
MDASQIYIAISAIVLIVIAVLFVLKRKDRNQKKLSPLAAFAFILVITGIVFGDDRIIGYSLIGIGLVLAIIDIVRIRKKKEQDSNPSQ

Radius of gyration: 16.11 Å; chains: 1; bounding box: 33×24×56 Å

Secondary structure (DSSP, 8-state):
--HHHHHHHHHHHHHHHHHHHHHHHHT--S-----HHHHHHHHHHHHHHHTTTSHHHHHHHHHHHHHHHHHHHHHHHHHHHHHHS---